Protein AF-A0A239L5F0-F1 (afdb_monomer_lite)

pLDDT: mean 93.5, std 7.87, range [51.75, 97.94]

Foldseek 3Di:
DAFPDWDKDWDDDPFWIKIWIWTQHPVRDIGTPDIDTFGPDPVRVVVVVVVVVVVDDD

Secondary structure (DSSP, 8-state):
--EEEEEEEEEEETTEEEEEEEEEETTS-EEEEEEEE--SSHHHHHHHHHHHTTS---

Sequence (58 aa):
MNIIKQSVSADIAKDKFDACFSVLTSEHLVVVKATHRFANSAQGLAAFSKWIRKWEVP

Structure (mmCIF, N/CA/C/O backbone):
data_AF-A0A239L5F0-F1
#
_entry.id   AF-A0A239L5F0-F1
#
loop_
_atom_site.group_PDB
_atom_site.id
_atom_site.type_symbol
_atom_site.label_atom_id
_atom_site.label_alt_id
_atom_site.label_comp_id
_atom_site.label_asym_id
_atom_site.label_entity_id
_atom_site.label_seq_id
_atom_site.pdbx_PDB_ins_code
_atom_site.Cartn_x
_atom_site.Cartn_y
_atom_site.Cartn_z
_atom_site.occupancy
_atom_site.B_iso_or_equiv
_atom_site.auth_seq_id
_atom_site.auth_comp_id
_atom_site.auth_asym_id
_atom_site.auth_atom_id
_atom_site.pdbx_PDB_model_num
ATOM 1 N N . MET A 1 1 ? -20.358 2.730 12.106 1.00 70.00 1 MET A N 1
ATOM 2 C CA . MET A 1 1 ? -19.006 2.134 12.123 1.00 70.00 1 MET A CA 1
ATOM 3 C C . MET A 1 1 ? -18.039 3.225 12.547 1.00 70.00 1 MET A C 1
ATOM 5 O O . MET A 1 1 ? -17.799 4.127 11.753 1.00 70.00 1 MET A O 1
ATOM 9 N N . ASN A 1 2 ? -17.590 3.217 13.803 1.00 90.75 2 ASN A N 1
ATOM 10 C CA . ASN A 1 2 ? -16.659 4.232 14.292 1.00 90.75 2 ASN A CA 1
ATOM 11 C C . ASN A 1 2 ? -15.230 3.833 13.888 1.00 90.75 2 ASN A C 1
ATOM 13 O O . ASN 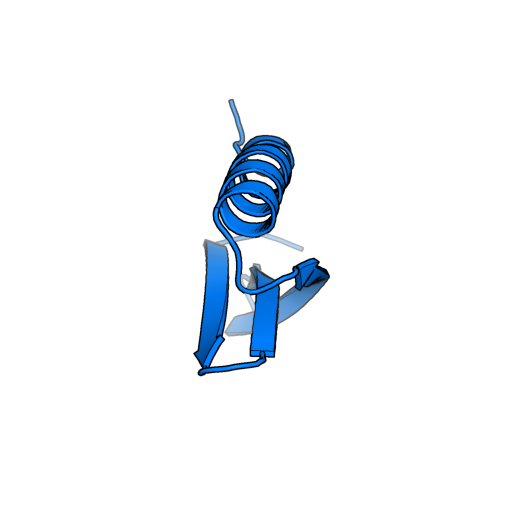A 1 2 ? -14.850 2.675 14.058 1.00 90.75 2 ASN A O 1
ATOM 17 N N . ILE A 1 3 ? -14.470 4.754 13.295 1.00 93.38 3 ILE A N 1
ATOM 18 C CA . ILE A 1 3 ? -13.108 4.494 12.809 1.00 93.38 3 ILE A CA 1
ATOM 19 C C . ILE A 1 3 ? -12.130 4.987 13.870 1.00 93.38 3 ILE A C 1
ATOM 21 O O . ILE A 1 3 ? -12.141 6.164 14.211 1.00 93.38 3 ILE A O 1
ATOM 25 N N . ILE A 1 4 ? -11.269 4.095 14.357 1.00 95.56 4 ILE A N 1
ATOM 26 C CA . ILE A 1 4 ? -10.247 4.434 15.358 1.00 95.56 4 ILE A CA 1
ATOM 27 C C . ILE A 1 4 ? -8.866 4.653 14.740 1.00 95.56 4 ILE A C 1
ATOM 29 O O . ILE A 1 4 ? -8.028 5.339 15.318 1.00 95.56 4 ILE A O 1
ATOM 33 N N . LYS A 1 5 ? -8.613 4.083 13.557 1.00 94.81 5 LYS A N 1
ATOM 34 C CA . LYS A 1 5 ? -7.368 4.279 12.810 1.00 94.81 5 LYS A CA 1
ATOM 35 C C . LYS A 1 5 ? -7.607 4.082 11.321 1.00 94.81 5 LYS A C 1
ATOM 37 O O . LYS A 1 5 ? -8.350 3.189 10.918 1.00 94.81 5 LYS A O 1
ATOM 42 N N . GLN A 1 6 ? -6.923 4.879 10.515 1.00 94.56 6 GLN A N 1
ATOM 43 C CA . GLN A 1 6 ? -6.805 4.692 9.074 1.00 94.56 6 GLN A CA 1
ATOM 44 C C . GLN A 1 6 ? -5.358 4.332 8.743 1.00 94.56 6 GLN A C 1
ATOM 46 O O . GLN A 1 6 ? -4.426 4.734 9.445 1.00 94.56 6 GLN A O 1
ATOM 51 N N . SER A 1 7 ? -5.143 3.508 7.726 1.00 95.38 7 SER A N 1
ATOM 52 C CA . SER A 1 7 ? -3.803 3.075 7.337 1.00 95.38 7 SER A CA 1
ATOM 53 C C . SER A 1 7 ? -3.726 2.843 5.841 1.00 95.38 7 SER A C 1
ATOM 55 O O . SER A 1 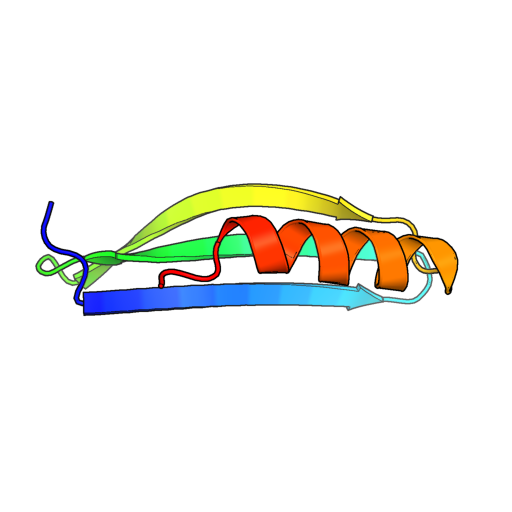7 ? -4.618 2.243 5.246 1.00 95.38 7 SER A O 1
ATOM 57 N N . VAL A 1 8 ? -2.626 3.296 5.246 1.00 96.19 8 VAL A N 1
ATOM 58 C CA . VAL A 1 8 ? -2.195 2.838 3.929 1.00 96.19 8 VAL A CA 1
ATOM 59 C C . VAL A 1 8 ? -1.065 1.842 4.140 1.00 96.19 8 VAL A C 1
ATOM 61 O O . VAL A 1 8 ? -0.122 2.112 4.882 1.00 96.19 8 VAL A O 1
ATOM 64 N N . SER A 1 9 ? -1.159 0.690 3.492 1.00 95.56 9 SER A N 1
ATOM 65 C CA . SER A 1 9 ? -0.100 -0.315 3.455 1.00 95.56 9 SER A CA 1
ATOM 66 C C . SER A 1 9 ? 0.308 -0.557 2.010 1.00 95.56 9 SER A C 1
ATOM 68 O O . SER A 1 9 ? -0.540 -0.543 1.119 1.00 95.56 9 SER A O 1
ATOM 70 N N . ALA A 1 10 ? 1.600 -0.767 1.781 1.00 96.56 10 ALA A N 1
ATOM 71 C CA . ALA A 1 10 ? 2.161 -1.077 0.476 1.00 96.56 10 ALA A CA 1
ATOM 72 C C . ALA A 1 10 ? 3.098 -2.282 0.601 1.00 96.56 10 ALA A C 1
ATOM 74 O O . ALA A 1 10 ? 3.953 -2.313 1.483 1.00 96.56 10 ALA A O 1
ATOM 75 N N . ASP A 1 11 ? 2.918 -3.254 -0.286 1.00 96.94 11 ASP A N 1
ATOM 76 C CA . ASP A 1 11 ? 3.782 -4.413 -0.482 1.00 96.94 11 ASP A CA 1
ATOM 77 C C . ASP A 1 11 ? 4.480 -4.261 -1.840 1.00 96.94 11 ASP A C 1
ATOM 79 O O . ASP A 1 11 ? 3.830 -4.274 -2.893 1.00 96.94 11 ASP A O 1
ATOM 83 N N . ILE A 1 12 ? 5.798 -4.051 -1.805 1.00 96.00 12 ILE A N 1
ATOM 84 C CA . ILE A 1 12 ? 6.618 -3.725 -2.974 1.00 96.00 12 ILE A CA 1
ATOM 85 C C . ILE A 1 12 ? 7.738 -4.759 -3.103 1.00 96.00 12 ILE A C 1
ATOM 87 O O . ILE A 1 12 ? 8.582 -4.896 -2.220 1.00 96.00 12 ILE A O 1
ATOM 91 N N . ALA A 1 13 ? 7.770 -5.449 -4.240 1.00 93.75 13 ALA A N 1
ATOM 92 C CA . ALA A 1 13 ? 8.831 -6.357 -4.662 1.00 93.75 13 ALA A CA 1
ATOM 93 C C . ALA A 1 13 ? 9.276 -6.008 -6.092 1.00 93.75 13 ALA A C 1
ATOM 95 O O . ALA A 1 13 ? 8.714 -5.111 -6.714 1.00 93.75 13 ALA A O 1
ATOM 96 N N . LYS A 1 14 ? 10.266 -6.729 -6.639 1.00 90.44 14 LYS A N 1
ATOM 97 C CA . LYS A 1 14 ? 10.881 -6.423 -7.948 1.00 90.44 14 LYS A CA 1
ATOM 98 C C . LYS A 1 14 ? 9.856 -6.067 -9.037 1.00 90.44 14 LYS A C 1
ATOM 100 O O . LYS A 1 14 ? 9.946 -4.984 -9.603 1.00 90.44 14 LYS A O 1
ATOM 105 N N . ASP A 1 15 ? 8.848 -6.914 -9.234 1.00 89.12 15 ASP A N 1
ATOM 106 C CA . ASP A 1 15 ? 7.830 -6.752 -10.284 1.00 89.12 15 ASP A CA 1
ATOM 107 C C . ASP A 1 15 ? 6.406 -6.591 -9.711 1.00 89.12 15 ASP A C 1
ATOM 109 O O . ASP A 1 15 ? 5.412 -6.760 -10.418 1.00 89.12 15 ASP A O 1
ATOM 113 N N . LYS A 1 16 ? 6.290 -6.281 -8.413 1.00 93.12 16 LYS A N 1
ATOM 114 C CA . LYS A 1 16 ? 5.012 -6.204 -7.693 1.00 93.12 16 LYS A CA 1
ATOM 115 C C . LYS A 1 16 ? 4.946 -4.923 -6.878 1.00 93.12 16 LYS A C 1
ATOM 117 O O . LYS A 1 16 ? 5.865 -4.617 -6.131 1.00 93.12 16 LYS A O 1
ATOM 122 N N . PHE A 1 17 ? 3.837 -4.209 -6.984 1.00 97.19 17 PHE A N 1
ATOM 123 C CA . PHE A 1 17 ? 3.530 -3.092 -6.105 1.00 97.19 17 PHE A CA 1
ATOM 124 C C . PHE A 1 17 ? 2.027 -3.098 -5.844 1.00 97.19 17 PHE A C 1
ATOM 126 O O . PHE A 1 17 ? 1.242 -2.572 -6.629 1.00 97.19 17 PHE A O 1
ATOM 133 N N . ASP A 1 18 ? 1.626 -3.718 -4.741 1.00 97.94 18 ASP A N 1
ATOM 134 C CA . ASP A 1 18 ? 0.240 -3.744 -4.289 1.00 97.94 18 ASP A CA 1
ATOM 135 C C . ASP A 1 18 ? 0.084 -2.820 -3.081 1.00 97.94 18 ASP A C 1
ATOM 137 O O . ASP A 1 18 ?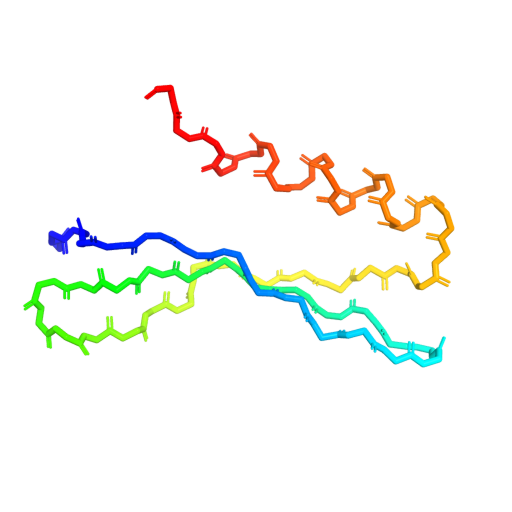 0.909 -2.824 -2.171 1.00 97.94 18 ASP A O 1
ATOM 141 N N . ALA A 1 19 ? -0.981 -2.027 -3.050 1.00 97.75 19 ALA A N 1
ATOM 142 C CA . ALA A 1 19 ? -1.310 -1.193 -1.906 1.00 97.75 19 ALA A CA 1
ATOM 143 C C . ALA A 1 19 ? -2.759 -1.392 -1.473 1.00 97.75 19 ALA A C 1
ATOM 145 O O . ALA A 1 19 ? -3.637 -1.711 -2.283 1.00 97.75 19 ALA A O 1
ATOM 146 N N . CYS A 1 20 ? -3.023 -1.157 -0.192 1.00 97.75 20 CYS A N 1
ATOM 147 C CA . CYS A 1 20 ? -4.370 -1.125 0.346 1.00 97.75 20 CYS A CA 1
ATOM 148 C C . CYS A 1 20 ? -4.566 0.036 1.320 1.00 97.75 20 CYS A C 1
ATOM 150 O O . CYS A 1 20 ? -3.649 0.461 2.021 1.00 97.75 20 CYS A O 1
ATOM 152 N N . PHE A 1 21 ? -5.792 0.546 1.340 1.00 97.06 21 PHE A N 1
ATOM 153 C CA . PHE A 1 21 ? -6.285 1.471 2.342 1.00 97.06 21 PHE A CA 1
ATOM 154 C C . PHE A 1 21 ? -7.229 0.688 3.244 1.00 97.06 21 PHE A C 1
ATOM 156 O O . PHE A 1 21 ? -8.211 0.101 2.774 1.00 97.06 21 PHE A O 1
ATOM 163 N N . SER A 1 22 ? -6.912 0.646 4.530 1.00 96.81 22 SER A N 1
ATOM 164 C CA . SER A 1 22 ? -7.679 -0.073 5.535 1.00 96.81 22 SER A CA 1
ATOM 165 C C . SER A 1 22 ? -8.038 0.837 6.699 1.00 96.81 22 SER A C 1
ATOM 167 O O . SER A 1 22 ? -7.400 1.861 6.959 1.00 96.81 22 SER A O 1
ATOM 169 N N . VAL A 1 23 ? -9.102 0.458 7.396 1.00 96.19 23 VAL A N 1
ATOM 170 C CA . VAL A 1 23 ? -9.545 1.124 8.617 1.00 96.19 23 VAL A CA 1
ATOM 171 C C . VAL A 1 23 ? -9.654 0.103 9.734 1.00 96.19 23 VAL A C 1
ATOM 173 O O . VAL A 1 23 ? -10.105 -1.019 9.507 1.00 96.19 23 VAL A O 1
ATOM 176 N N . LEU A 1 24 ? -9.251 0.500 10.934 1.00 96.94 24 LEU A N 1
ATOM 177 C CA . LEU A 1 24 ? -9.531 -0.225 12.163 1.00 96.94 24 LEU A CA 1
ATOM 178 C C . LEU A 1 24 ? -10.785 0.383 12.790 1.00 96.94 24 LEU A C 1
ATOM 180 O O . LEU A 1 24 ? -10.862 1.607 12.955 1.00 96.94 24 LEU A O 1
ATOM 184 N N . THR A 1 25 ? -11.763 -0.453 13.116 1.00 96.31 25 THR A N 1
ATOM 185 C CA . THR A 1 25 ? -13.028 -0.016 13.717 1.00 96.31 25 THR A CA 1
ATOM 186 C C . THR A 1 25 ? -13.014 -0.133 15.242 1.00 96.31 25 THR A C 1
ATOM 188 O O . THR A 1 25 ? -12.139 -0.782 15.816 1.00 96.31 25 THR A O 1
ATOM 191 N N . SER A 1 26 ? -13.996 0.481 15.908 1.00 96.94 26 SER A N 1
ATOM 192 C CA . SER A 1 26 ? -14.234 0.336 17.355 1.00 96.94 26 SER A CA 1
ATOM 193 C C . SER A 1 26 ? -14.444 -1.110 17.803 1.00 96.94 26 SER A C 1
ATOM 195 O O . SER A 1 26 ? -14.182 -1.443 18.951 1.00 96.94 26 SER A O 1
ATOM 197 N N . GLU A 1 27 ? -14.880 -1.981 16.896 1.00 96.88 27 GLU A N 1
ATOM 198 C CA . GLU A 1 27 ? -15.046 -3.416 17.135 1.00 96.88 27 GLU A CA 1
ATOM 199 C C . GLU A 1 27 ? -13.722 -4.192 16.980 1.00 96.88 27 GLU A C 1
ATOM 201 O O . GLU A 1 27 ? -13.729 -5.418 16.938 1.00 96.88 27 GLU A O 1
ATOM 206 N N . HIS A 1 28 ? -12.585 -3.492 16.867 1.00 95.12 28 HIS A N 1
ATOM 207 C CA . HIS A 1 28 ? -11.254 -4.056 16.616 1.00 95.12 28 HIS A CA 1
ATOM 208 C C . HIS A 1 28 ? -11.142 -4.858 15.308 1.00 95.12 28 HIS A C 1
ATOM 210 O O . HIS A 1 28 ? -10.274 -5.719 15.163 1.00 95.12 28 HIS A O 1
ATOM 216 N N . LEU A 1 29 ? -11.982 -4.542 14.320 1.00 96.62 29 LEU A N 1
ATOM 217 C CA . LEU A 1 29 ? -11.947 -5.171 13.003 1.00 96.62 29 LEU A CA 1
ATOM 218 C C . LEU A 1 29 ? -11.127 -4.334 12.021 1.00 96.62 29 LEU A C 1
ATOM 220 O O . LEU A 1 29 ? -11.332 -3.126 11.892 1.00 96.62 29 LEU A O 1
ATOM 224 N N . VAL A 1 30 ? -10.224 -4.990 11.288 1.00 96.62 30 VAL A N 1
ATOM 225 C CA . VAL A 1 30 ? -9.522 -4.385 10.150 1.00 96.62 30 VAL A CA 1
ATOM 226 C C . VAL A 1 30 ? -10.360 -4.593 8.896 1.00 96.62 30 VAL A C 1
ATOM 228 O O . VAL A 1 30 ? -10.582 -5.721 8.463 1.00 96.62 30 VAL A O 1
ATOM 231 N N . VAL A 1 31 ? -10.809 -3.497 8.289 1.00 96.44 31 VAL A N 1
ATOM 232 C CA . VAL A 1 31 ? -11.616 -3.515 7.066 1.00 96.44 31 VAL A CA 1
ATOM 233 C C . VAL A 1 31 ? -10.829 -2.871 5.935 1.00 96.44 31 VAL A C 1
ATOM 235 O O . VAL A 1 31 ? -10.511 -1.682 5.990 1.00 96.44 31 VAL A O 1
ATOM 238 N N . VAL A 1 32 ? -10.546 -3.639 4.882 1.00 97.00 32 VAL A N 1
ATOM 239 C CA . VAL A 1 32 ? -9.953 -3.109 3.648 1.00 97.00 32 VAL A CA 1
ATOM 240 C C . VAL A 1 32 ? -11.022 -2.333 2.883 1.00 97.00 32 VAL A C 1
ATOM 242 O O . VAL A 1 32 ? -12.071 -2.872 2.537 1.00 97.00 32 VAL A O 1
ATOM 245 N N . LYS A 1 33 ? -10.769 -1.046 2.648 1.00 95.31 33 LYS A N 1
ATOM 246 C CA . LYS A 1 33 ? -11.686 -0.128 1.960 1.00 95.31 33 LYS A CA 1
ATOM 247 C C . LYS A 1 33 ? -11.347 0.047 0.491 1.00 95.31 33 LYS A C 1
ATOM 249 O O . LYS A 1 33 ? -12.249 0.237 -0.317 1.00 95.31 33 LYS A O 1
ATOM 254 N N . ALA A 1 34 ? -10.069 -0.034 0.147 1.00 96.44 34 ALA A N 1
ATOM 255 C CA . ALA A 1 34 ? -9.626 -0.010 -1.233 1.00 96.44 34 ALA A CA 1
ATOM 256 C C . ALA A 1 34 ? -8.318 -0.779 -1.386 1.00 96.44 34 ALA A C 1
ATOM 258 O O . ALA A 1 34 ? -7.481 -0.793 -0.484 1.00 96.44 34 ALA A O 1
ATOM 259 N N . THR A 1 35 ? -8.131 -1.373 -2.555 1.00 97.69 35 THR A N 1
ATOM 260 C CA . THR A 1 35 ? -6.857 -1.931 -3.001 1.00 97.69 35 THR A CA 1
ATOM 261 C C . THR A 1 35 ? -6.515 -1.337 -4.358 1.00 97.69 35 THR A C 1
ATOM 263 O O . THR A 1 35 ? -7.399 -0.925 -5.113 1.00 97.69 35 THR A O 1
ATOM 266 N N . HIS A 1 36 ? -5.227 -1.244 -4.661 1.00 97.50 36 HIS A N 1
ATOM 267 C CA . HIS A 1 36 ? -4.767 -0.830 -5.976 1.00 97.50 36 HIS A CA 1
ATOM 268 C C . HIS A 1 36 ? -3.397 -1.440 -6.254 1.00 97.50 36 HIS A C 1
ATOM 270 O O . HIS A 1 36 ? -2.527 -1.447 -5.385 1.00 97.50 36 HIS A O 1
ATOM 276 N N . ARG A 1 37 ? -3.201 -1.921 -7.482 1.00 97.69 37 ARG A N 1
ATOM 277 C CA . ARG A 1 37 ? -1.898 -2.368 -7.974 1.00 97.69 37 ARG A CA 1
ATOM 278 C C . ARG A 1 37 ? -1.255 -1.269 -8.804 1.00 97.69 37 ARG A C 1
ATOM 280 O O . ARG A 1 37 ? -1.909 -0.687 -9.666 1.00 97.69 37 ARG A O 1
ATOM 287 N N . PHE A 1 38 ? 0.007 -0.980 -8.554 1.00 97.06 38 PHE A N 1
ATOM 288 C CA . PHE A 1 38 ? 0.797 -0.012 -9.302 1.00 97.06 38 PHE A CA 1
ATOM 289 C C . PHE A 1 38 ? 1.905 -0.731 -10.070 1.00 97.06 38 PHE A C 1
ATOM 291 O O . PHE A 1 38 ? 2.262 -1.871 -9.773 1.00 97.06 38 PHE A O 1
ATOM 298 N N . ALA A 1 39 ? 2.457 -0.063 -11.079 1.00 95.31 39 ALA A N 1
ATOM 299 C CA . ALA A 1 39 ? 3.719 -0.497 -11.659 1.00 95.31 39 ALA A CA 1
ATOM 300 C C . ALA A 1 39 ? 4.850 -0.213 -10.658 1.00 95.31 39 ALA A C 1
ATOM 302 O O . ALA A 1 39 ? 4.864 0.855 -10.045 1.00 95.31 39 ALA A O 1
ATOM 303 N N . ASN A 1 40 ? 5.826 -1.114 -10.520 1.00 94.38 40 ASN A N 1
ATOM 304 C CA . ASN A 1 40 ? 7.039 -0.819 -9.755 1.00 94.38 40 ASN A CA 1
ATOM 305 C C . ASN A 1 40 ? 8.009 0.033 -10.595 1.00 94.38 40 ASN A C 1
ATOM 307 O O . ASN A 1 40 ? 9.038 -0.426 -11.081 1.00 94.38 40 ASN A O 1
ATOM 311 N N . SER A 1 41 ? 7.614 1.278 -10.848 1.00 94.94 41 SER A N 1
ATOM 312 C CA . SER A 1 41 ? 8.378 2.263 -11.609 1.00 94.94 41 SER A CA 1
ATOM 313 C C . SER A 1 41 ? 8.211 3.646 -10.985 1.00 94.94 41 SER A C 1
ATOM 315 O O . SER A 1 41 ? 7.299 3.873 -10.188 1.00 94.94 41 SER A O 1
ATOM 317 N N . ALA A 1 42 ? 9.047 4.609 -11.381 1.00 94.56 42 ALA A N 1
ATOM 318 C CA . ALA A 1 42 ? 8.925 5.990 -10.905 1.00 94.56 42 ALA A CA 1
ATOM 319 C C . ALA A 1 42 ? 7.527 6.586 -11.178 1.00 94.56 42 ALA A C 1
ATOM 321 O O . ALA A 1 42 ? 6.956 7.272 -10.332 1.00 94.56 42 ALA A O 1
ATOM 322 N N . GLN A 1 43 ? 6.937 6.269 -12.335 1.00 96.06 43 GLN A N 1
ATOM 323 C CA . GLN A 1 43 ? 5.578 6.693 -12.684 1.00 96.06 43 GLN A CA 1
ATOM 324 C C . GLN A 1 43 ? 4.524 6.011 -11.800 1.00 96.06 43 GLN A C 1
ATOM 326 O O . GLN A 1 43 ? 3.566 6.658 -11.375 1.00 96.06 43 GLN A O 1
ATOM 331 N N . GLY A 1 44 ? 4.709 4.727 -11.480 1.00 95.44 44 GLY A N 1
ATOM 332 C CA . GLY A 1 44 ? 3.822 4.001 -10.573 1.00 95.44 44 GLY A CA 1
ATOM 333 C C . GLY A 1 44 ? 3.878 4.519 -9.134 1.00 95.44 44 GLY A C 1
ATOM 334 O O . GLY A 1 44 ? 2.831 4.667 -8.511 1.00 95.44 44 GLY A O 1
ATOM 335 N N . LEU A 1 45 ? 5.059 4.910 -8.642 1.00 95.19 45 LEU A N 1
ATOM 336 C CA . LEU A 1 45 ? 5.214 5.603 -7.356 1.00 95.19 45 LEU A CA 1
ATOM 337 C C . LEU A 1 45 ? 4.505 6.965 -7.343 1.00 95.19 45 LEU A C 1
ATOM 339 O O . LEU A 1 45 ? 3.814 7.288 -6.379 1.00 95.19 45 LEU A O 1
ATOM 343 N N . ALA A 1 46 ? 4.605 7.749 -8.421 1.00 96.75 46 ALA A N 1
ATOM 344 C CA . ALA A 1 46 ? 3.868 9.009 -8.536 1.00 96.75 46 ALA A CA 1
ATOM 345 C C . ALA A 1 46 ? 2.342 8.786 -8.535 1.00 96.75 46 ALA A C 1
ATOM 347 O O . ALA A 1 46 ? 1.597 9.521 -7.878 1.00 96.75 46 ALA A O 1
ATOM 348 N N . ALA A 1 47 ? 1.873 7.744 -9.229 1.00 96.94 47 ALA A N 1
ATOM 349 C CA . ALA A 1 47 ? 0.469 7.345 -9.225 1.00 96.94 47 ALA A CA 1
ATOM 350 C C . ALA A 1 47 ? 0.002 6.879 -7.835 1.00 96.94 47 ALA A C 1
ATOM 352 O O . ALA A 1 47 ? -1.092 7.256 -7.412 1.00 96.94 47 ALA A O 1
ATOM 353 N N . PHE A 1 48 ? 0.835 6.132 -7.105 1.00 96.88 48 PHE A N 1
ATOM 354 C CA . PHE A 1 48 ? 0.580 5.729 -5.722 1.00 96.88 48 PHE A CA 1
ATOM 355 C C . PHE A 1 48 ? 0.442 6.937 -4.794 1.00 96.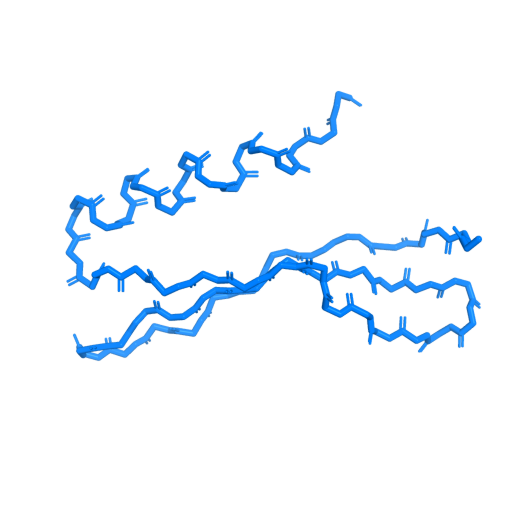88 48 PHE A C 1
ATOM 357 O O . PHE A 1 48 ? -0.562 7.048 -4.094 1.00 96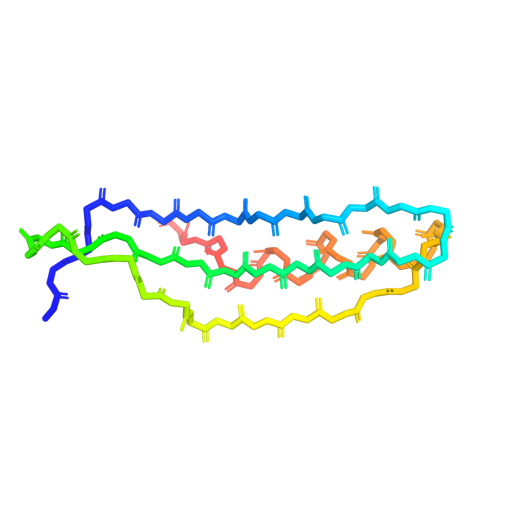.88 48 PHE A O 1
ATOM 364 N N . SER A 1 49 ? 1.369 7.895 -4.851 1.00 95.25 49 SER A N 1
ATOM 365 C CA . SER A 1 49 ? 1.283 9.131 -4.061 1.00 95.25 49 SER A CA 1
ATOM 366 C C . SER A 1 49 ? -0.004 9.907 -4.351 1.00 95.25 49 SER A C 1
ATOM 368 O O . SER A 1 49 ? -0.682 10.359 -3.430 1.00 95.25 49 SER A O 1
ATOM 370 N N . LYS A 1 50 ? -0.406 10.014 -5.625 1.00 95.62 50 LYS A N 1
ATOM 371 C CA . LYS A 1 50 ? -1.689 10.633 -6.002 1.00 95.62 50 LYS A CA 1
ATOM 372 C C . LYS A 1 50 ? -2.891 9.845 -5.475 1.00 95.62 50 LYS A C 1
ATOM 374 O O . LYS A 1 50 ? -3.913 10.442 -5.146 1.00 95.62 50 LYS A O 1
ATOM 379 N N . TRP A 1 51 ? -2.796 8.519 -5.424 1.00 96.12 51 TRP A N 1
ATOM 380 C CA . TRP A 1 51 ? -3.847 7.660 -4.890 1.00 96.12 51 TRP A CA 1
ATOM 381 C C . TRP A 1 51 ? -3.987 7.804 -3.370 1.00 96.12 51 TRP A C 1
ATOM 383 O O . TRP A 1 51 ? -5.115 7.926 -2.903 1.00 96.12 51 TRP A O 1
ATOM 393 N N . ILE A 1 52 ? -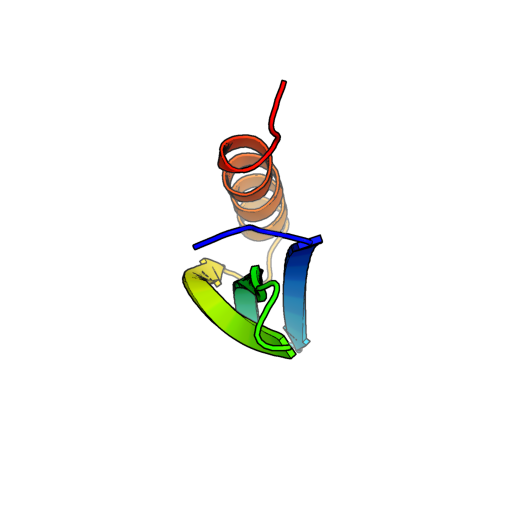2.879 7.885 -2.621 1.00 94.19 52 ILE A N 1
ATOM 394 C CA . ILE A 1 52 ? -2.890 8.131 -1.167 1.00 94.19 52 ILE A CA 1
ATOM 395 C C . ILE A 1 52 ? -3.591 9.444 -0.832 1.00 94.19 52 ILE A C 1
ATOM 397 O O . ILE A 1 52 ? -4.436 9.461 0.056 1.00 94.19 52 ILE A O 1
ATOM 401 N N . ARG A 1 53 ? -3.305 10.514 -1.585 1.00 93.12 53 ARG A N 1
ATOM 402 C CA . ARG A 1 53 ? -3.910 11.842 -1.375 1.00 93.12 53 ARG A CA 1
ATOM 403 C C . ARG A 1 53 ? -5.438 11.856 -1.437 1.00 93.12 53 ARG A C 1
ATOM 405 O O . ARG A 1 53 ? -6.058 12.763 -0.906 1.00 93.12 53 ARG A O 1
ATOM 412 N N . LYS A 1 54 ? -6.073 10.858 -2.063 1.00 90.69 54 LYS A N 1
ATOM 413 C CA . LYS A 1 54 ? -7.543 10.720 -2.050 1.00 90.69 54 LYS A CA 1
ATOM 414 C C . LYS A 1 54 ? -8.095 10.365 -0.669 1.00 90.69 54 LYS A C 1
ATOM 416 O O . LYS A 1 54 ? -9.279 10.566 -0.425 1.00 90.69 54 LYS A O 1
ATOM 421 N N . TRP A 1 55 ? -7.258 9.773 0.176 1.00 88.38 55 TRP A N 1
ATOM 422 C CA . TRP A 1 55 ? -7.598 9.297 1.512 1.00 88.38 55 TRP A CA 1
ATOM 423 C C . TRP A 1 55 ? -7.062 10.212 2.613 1.00 88.38 55 TRP A C 1
ATOM 425 O O . TRP A 1 55 ? -7.321 9.948 3.784 1.00 88.38 55 TRP A O 1
ATOM 435 N N . GLU A 1 56 ? -6.321 11.263 2.250 1.00 80.62 56 GLU A N 1
ATOM 436 C CA . GLU A 1 56 ? -6.006 12.355 3.164 1.00 80.62 56 GLU A CA 1
ATOM 437 C C . GLU A 1 56 ? -7.333 13.000 3.582 1.00 80.62 56 GLU A C 1
ATOM 439 O O . GLU A 1 56 ? -8.068 13.554 2.763 1.00 80.62 56 GLU A O 1
ATOM 444 N N . VAL A 1 57 ? -7.683 12.839 4.855 1.00 67.44 57 VAL A N 1
ATOM 445 C CA . VAL A 1 57 ? -8.795 13.565 5.469 1.00 67.44 57 VAL A CA 1
ATOM 446 C C . VAL A 1 57 ? -8.301 14.997 5.728 1.00 67.44 57 VAL A C 1
ATOM 448 O O . VAL A 1 57 ? -7.150 15.134 6.150 1.00 67.44 57 VAL A O 1
ATOM 451 N N . PRO A 1 58 ? -9.101 16.048 5.468 1.00 51.75 58 PRO A N 1
ATOM 452 C CA . PRO A 1 58 ? -8.803 17.392 5.962 1.00 51.75 58 PRO A CA 1
ATOM 453 C C . PRO A 1 58 ? -8.639 17.432 7.485 1.00 51.75 58 PRO A C 1
ATOM 455 O O . PRO A 1 58 ? -9.380 16.692 8.175 1.00 51.75 58 PRO A O 1
#

Organism: NCBI:txid1610492

Radius of gyration: 12.69 Å; chains: 1; bounding box: 30×24×30 Å